Protein AF-A0A5E4BFU1-F1 (afdb_monomer_lite)

Structure (mmCIF, N/CA/C/O backbone):
data_AF-A0A5E4BFU1-F1
#
_entry.id   AF-A0A5E4BFU1-F1
#
loop_
_atom_site.group_PDB
_atom_site.id
_atom_site.type_symbol
_atom_site.label_atom_id
_atom_site.label_alt_id
_atom_site.label_comp_id
_atom_site.label_asym_id
_atom_site.label_entity_id
_atom_site.label_seq_id
_atom_site.pdbx_PDB_ins_code
_atom_site.Cartn_x
_atom_site.Cartn_y
_atom_site.Cartn_z
_atom_site.occupancy
_atom_site.B_iso_or_equiv
_atom_site.auth_seq_id
_atom_site.auth_comp_id
_atom_site.auth_asym_id
_atom_site.auth_atom_id
_atom_site.pdbx_PDB_model_num
ATOM 1 N N . ASP A 1 1 ? 5.006 -9.279 -3.002 1.00 94.00 1 ASP A N 1
ATOM 2 C CA . ASP A 1 1 ? 5.711 -8.843 -1.772 1.00 94.00 1 ASP A CA 1
ATOM 3 C C . ASP A 1 1 ? 4.684 -8.439 -0.715 1.00 94.00 1 ASP A C 1
ATOM 5 O O . ASP A 1 1 ? 3.500 -8.454 -1.042 1.00 94.00 1 ASP A O 1
ATOM 9 N N . HIS A 1 2 ? 5.094 -8.126 0.514 1.00 96.94 2 HIS A N 1
ATOM 10 C CA . HIS A 1 2 ? 4.205 -7.710 1.605 1.00 96.94 2 HIS A CA 1
ATOM 11 C C . HIS A 1 2 ? 4.357 -6.222 1.928 1.00 96.94 2 HIS A C 1
ATOM 13 O O . HIS A 1 2 ? 5.418 -5.758 2.343 1.00 96.94 2 HIS A O 1
ATOM 19 N N . VAL A 1 3 ? 3.258 -5.484 1.801 1.00 97.69 3 VAL A N 1
ATOM 20 C CA . VAL A 1 3 ? 3.107 -4.134 2.337 1.00 97.69 3 VAL A CA 1
ATOM 21 C C . VAL A 1 3 ? 2.740 -4.264 3.806 1.00 97.69 3 VAL A C 1
ATOM 23 O O . VAL A 1 3 ? 1.666 -4.763 4.130 1.00 97.69 3 VAL A O 1
ATOM 26 N N . VAL A 1 4 ? 3.616 -3.785 4.687 1.00 96.81 4 VAL A N 1
ATOM 27 C CA . VAL A 1 4 ? 3.381 -3.765 6.136 1.00 96.81 4 VAL A CA 1
ATOM 28 C C . VAL A 1 4 ? 3.172 -2.314 6.584 1.00 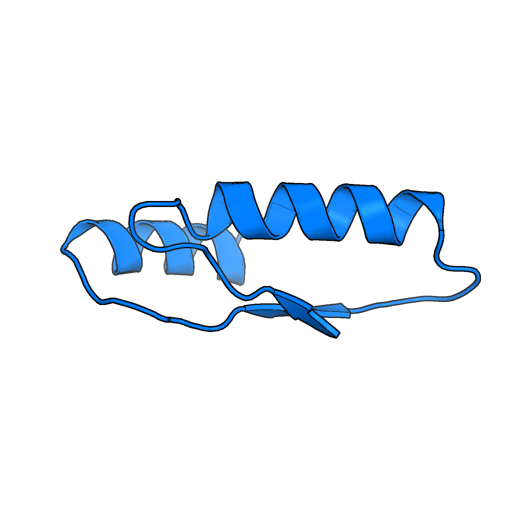96.81 4 VAL A C 1
ATOM 30 O O . VAL A 1 4 ? 4.152 -1.572 6.683 1.00 96.81 4 VAL A O 1
ATOM 33 N N . PRO A 1 5 ? 1.922 -1.876 6.824 1.00 95.88 5 PRO A N 1
ATOM 34 C CA . PRO A 1 5 ? 1.622 -0.522 7.275 1.00 95.88 5 PRO A CA 1
ATOM 35 C C . PRO A 1 5 ? 2.209 -0.240 8.659 1.00 95.88 5 PRO A C 1
ATOM 37 O O . PRO A 1 5 ? 2.082 -1.047 9.588 1.00 95.88 5 PRO A O 1
ATOM 40 N N . GLU A 1 6 ? 2.802 0.942 8.816 1.00 94.12 6 GLU A N 1
ATOM 41 C CA . GLU A 1 6 ? 3.238 1.443 10.118 1.00 94.12 6 GLU A CA 1
ATOM 42 C C . GLU A 1 6 ? 2.024 1.736 11.021 1.00 94.12 6 GLU A C 1
ATOM 44 O O . GLU A 1 6 ? 0.952 2.097 10.516 1.00 94.12 6 GLU A O 1
ATOM 49 N N . PRO A 1 7 ? 2.156 1.637 12.357 1.00 90.88 7 PRO A N 1
ATOM 50 C CA . PRO A 1 7 ? 1.074 1.985 13.273 1.00 90.88 7 PRO A CA 1
ATOM 51 C C . PRO A 1 7 ? 0.531 3.401 13.024 1.00 90.88 7 PRO A C 1
ATOM 53 O O . PRO A 1 7 ? 1.281 4.374 13.032 1.00 90.88 7 PRO A O 1
ATOM 56 N N . GLY A 1 8 ? -0.785 3.516 12.823 1.00 87.56 8 GLY A N 1
ATOM 57 C CA . GLY A 1 8 ? -1.461 4.791 12.551 1.00 87.56 8 GLY A CA 1
ATOM 58 C C . GLY A 1 8 ? -1.377 5.277 11.099 1.00 87.56 8 GLY A C 1
ATOM 59 O O . GLY A 1 8 ? -1.899 6.348 10.796 1.00 87.56 8 GLY A O 1
ATOM 60 N N . SER A 1 9 ? -0.746 4.515 10.203 1.00 92.19 9 SER A N 1
ATOM 61 C CA . SER A 1 9 ? -0.768 4.790 8.764 1.00 92.19 9 SER A CA 1
ATOM 62 C C . SER A 1 9 ? -1.977 4.145 8.079 1.00 92.19 9 SER A C 1
ATOM 64 O O . SER A 1 9 ? -2.488 3.121 8.527 1.00 92.19 9 SER A O 1
ATOM 66 N N . SER A 1 10 ? -2.423 4.750 6.976 1.00 93.94 10 SER A N 1
ATOM 67 C CA . SER A 1 10 ? -3.471 4.194 6.114 1.00 93.94 10 SER A CA 1
ATOM 68 C C . SER A 1 10 ? -2.935 3.024 5.277 1.00 93.94 10 SER A C 1
ATOM 70 O O . SER A 1 10 ? -1.793 3.066 4.795 1.00 93.94 10 SER A O 1
ATOM 72 N N . LEU A 1 11 ? -3.783 2.016 5.045 1.00 95.88 11 LEU A N 1
ATOM 73 C CA . LEU A 1 11 ? -3.512 0.890 4.147 1.00 95.88 11 LEU A CA 1
ATOM 74 C C . LEU A 1 11 ? -3.242 1.388 2.727 1.00 95.88 11 LEU A C 1
ATOM 76 O O . LEU A 1 11 ? -2.243 1.008 2.122 1.00 95.88 11 LEU A O 1
ATOM 80 N N . LEU A 1 12 ? -4.092 2.291 2.232 1.00 95.75 12 LEU A N 1
ATOM 81 C CA . LEU A 1 12 ? -3.990 2.847 0.883 1.00 95.75 12 LEU A CA 1
ATOM 82 C C . LEU A 1 12 ? -2.683 3.617 0.702 1.00 95.75 12 LEU A C 1
ATOM 84 O O . LEU A 1 12 ? -1.955 3.398 -0.258 1.00 95.75 12 LEU A O 1
ATOM 88 N N . THR A 1 13 ? -2.333 4.470 1.668 1.00 95.81 13 THR A N 1
ATOM 89 C CA . THR A 1 13 ? -1.077 5.238 1.598 1.00 95.81 13 THR A CA 1
ATOM 90 C C . THR A 1 13 ? 0.148 4.322 1.629 1.00 95.81 13 THR A C 1
ATOM 92 O O . THR A 1 13 ? 1.142 4.586 0.952 1.00 95.81 13 THR A O 1
ATOM 95 N N . SER A 1 14 ? 0.096 3.250 2.420 1.00 96.62 14 SER A N 1
ATOM 96 C CA . SER A 1 14 ? 1.185 2.274 2.506 1.00 96.62 14 SER A CA 1
ATOM 97 C C . SER A 1 14 ? 1.322 1.466 1.218 1.00 96.62 14 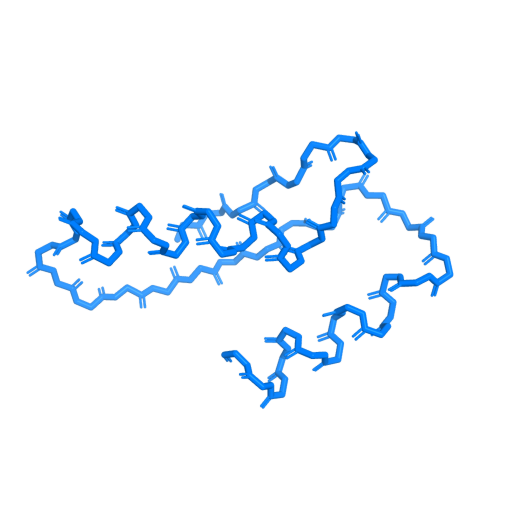SER A C 1
ATOM 99 O O . SER A 1 14 ? 2.442 1.267 0.744 1.00 96.62 14 SER A O 1
ATOM 101 N N . PHE A 1 15 ? 0.196 1.058 0.628 1.00 97.19 15 PHE A N 1
ATOM 102 C CA . PHE A 1 15 ? 0.155 0.366 -0.654 1.00 97.19 15 PHE A CA 1
ATOM 103 C C . PHE A 1 15 ? 0.739 1.227 -1.775 1.00 97.19 15 PHE A C 1
ATOM 105 O O . PHE A 1 15 ? 1.645 0.767 -2.458 1.00 97.19 15 PHE A O 1
ATOM 112 N N . GLU A 1 16 ? 0.308 2.484 -1.913 1.00 97.00 16 GLU A N 1
ATOM 113 C CA . GLU A 1 16 ? 0.780 3.385 -2.977 1.00 97.00 16 GLU A CA 1
ATOM 114 C C . GLU A 1 16 ? 2.298 3.587 -2.944 1.00 97.00 16 GLU A C 1
ATOM 116 O O . GLU A 1 16 ? 2.960 3.507 -3.975 1.00 97.00 16 GLU A O 1
ATOM 121 N N . LYS A 1 17 ? 2.882 3.765 -1.751 1.00 96.75 17 LYS A N 1
ATOM 122 C CA . LYS A 1 17 ? 4.343 3.885 -1.600 1.00 96.75 17 LYS A CA 1
ATOM 123 C C . LYS A 1 17 ? 5.081 2.641 -2.096 1.00 96.75 17 LYS A C 1
ATOM 125 O O . LYS A 1 17 ? 6.135 2.748 -2.722 1.00 96.75 17 LYS A O 1
ATOM 130 N N . TRP A 1 18 ? 4.556 1.461 -1.779 1.00 97.38 18 TRP A N 1
ATOM 131 C CA . TRP A 1 18 ? 5.138 0.194 -2.216 1.00 97.38 18 TRP A CA 1
ATOM 132 C C . TRP A 1 18 ? 4.931 -0.050 -3.707 1.00 97.38 18 TRP A C 1
ATOM 134 O O . TRP A 1 18 ? 5.856 -0.501 -4.379 1.00 97.38 18 TRP A O 1
ATOM 144 N N . HIS A 1 19 ? 3.751 0.286 -4.220 1.00 96.88 19 HIS A N 1
ATOM 145 C CA . HIS A 1 19 ? 3.421 0.216 -5.633 1.00 96.88 19 HIS A CA 1
ATOM 146 C C . HIS A 1 19 ? 4.350 1.122 -6.452 1.00 96.88 19 HIS A C 1
ATOM 148 O O . HIS A 1 19 ? 5.017 0.631 -7.351 1.00 96.88 19 HIS A O 1
ATOM 154 N N . GLU A 1 20 ? 4.525 2.397 -6.087 1.00 97.38 20 GLU 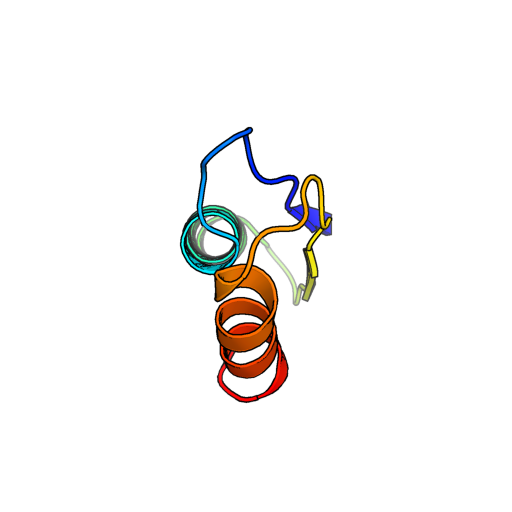A N 1
ATOM 155 C CA . GLU A 1 20 ? 5.455 3.323 -6.761 1.00 97.38 20 GLU A CA 1
ATOM 156 C C . GLU A 1 20 ? 6.905 2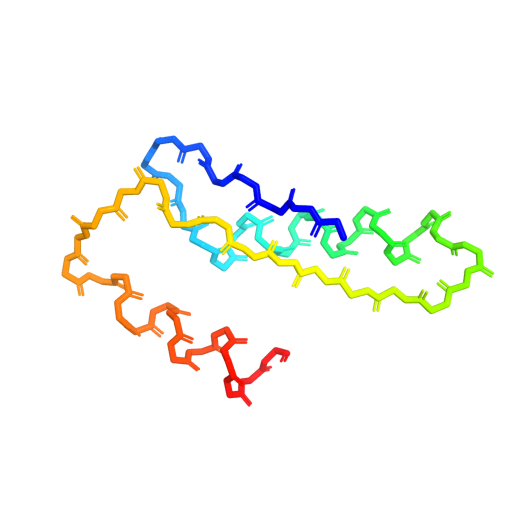.799 -6.762 1.00 97.38 20 GLU A C 1
ATOM 158 O O . GLU A 1 20 ? 7.624 2.852 -7.769 1.00 97.38 20 GLU A O 1
ATOM 163 N N . ALA A 1 21 ? 7.351 2.243 -5.632 1.00 96.69 21 ALA A N 1
ATOM 164 C CA . ALA A 1 21 ? 8.679 1.652 -5.531 1.00 96.69 21 ALA A CA 1
ATOM 165 C C . ALA A 1 21 ? 8.837 0.410 -6.423 1.00 96.69 21 ALA A C 1
ATOM 167 O O . ALA A 1 21 ? 9.910 0.215 -6.998 1.00 96.69 21 ALA A O 1
ATOM 168 N N . ALA A 1 22 ? 7.803 -0.425 -6.532 1.00 97.06 22 ALA A N 1
ATOM 169 C CA . ALA A 1 22 ? 7.804 -1.610 -7.378 1.00 97.06 22 ALA A CA 1
ATOM 170 C C . ALA A 1 22 ? 7.701 -1.245 -8.864 1.00 97.06 22 ALA A C 1
ATOM 172 O O . ALA A 1 22 ? 8.448 -1.808 -9.660 1.00 97.06 22 ALA A O 1
ATOM 173 N N . ASP A 1 23 ? 6.871 -0.272 -9.230 1.00 97.06 23 ASP A N 1
ATOM 174 C CA . ASP A 1 23 ? 6.655 0.176 -10.611 1.00 97.06 23 ASP A CA 1
ATOM 175 C C . ASP A 1 23 ? 7.939 0.732 -11.244 1.00 97.06 23 ASP A C 1
ATOM 177 O O . ASP A 1 23 ? 8.247 0.500 -12.410 1.00 97.06 23 ASP A O 1
ATOM 181 N N . THR A 1 24 ? 8.765 1.403 -10.438 1.00 97.06 24 THR A N 1
ATOM 182 C CA . THR A 1 24 ? 10.033 1.987 -10.904 1.00 97.06 24 THR A CA 1
ATOM 183 C C . THR A 1 24 ? 11.216 1.016 -10.911 1.00 97.06 24 THR A C 1
ATOM 185 O O . THR A 1 24 ? 12.237 1.311 -11.537 1.00 97.06 24 THR A O 1
ATOM 188 N N . LYS A 1 25 ? 11.129 -0.118 -10.202 1.00 97.12 25 LYS A N 1
ATOM 189 C CA . LYS A 1 25 ? 12.282 -1.011 -9.957 1.00 97.12 25 LYS A CA 1
ATOM 190 C C . LYS A 1 25 ? 12.092 -2.443 -10.436 1.00 97.12 25 LYS A C 1
ATOM 192 O O . LYS A 1 25 ? 13.088 -3.140 -10.629 1.00 97.12 25 LYS A O 1
ATOM 197 N N . SER A 1 26 ? 10.857 -2.904 -10.589 1.00 97.00 26 SER A N 1
ATOM 198 C CA . SER A 1 26 ? 10.578 -4.274 -11.009 1.00 97.00 26 SER A CA 1
ATOM 199 C C . SER A 1 26 ? 10.924 -4.437 -12.485 1.00 97.00 26 SER A C 1
ATOM 201 O O . SER A 1 26 ? 10.566 -3.613 -13.320 1.00 97.00 26 SER A O 1
ATOM 203 N N . CYS A 1 27 ? 11.640 -5.509 -12.822 1.00 97.38 27 CYS A N 1
ATOM 204 C CA . CYS A 1 27 ? 11.970 -5.845 -14.210 1.00 97.38 27 CYS A CA 1
ATOM 205 C C . CYS A 1 27 ? 10.950 -6.799 -14.858 1.00 97.38 27 CYS A C 1
ATOM 207 O O . CYS A 1 27 ? 11.105 -7.167 -16.022 1.00 97.38 27 CYS A O 1
ATOM 209 N N . CYS A 1 28 ? 9.940 -7.220 -14.098 1.00 97.00 28 CYS A N 1
ATOM 210 C CA . CYS A 1 28 ? 8.878 -8.134 -14.494 1.00 97.00 28 CYS A CA 1
ATOM 211 C C . CYS A 1 28 ? 7.576 -7.784 -13.763 1.00 97.00 28 CYS A C 1
ATOM 213 O O . CYS A 1 28 ? 7.583 -6.974 -12.833 1.00 97.00 28 CYS A O 1
ATOM 215 N N . ASP A 1 29 ? 6.483 -8.430 -14.168 1.00 97.62 29 ASP A N 1
ATOM 216 C CA . ASP A 1 29 ? 5.178 -8.294 -13.521 1.00 97.62 29 ASP A CA 1
ATOM 217 C C . ASP A 1 29 ? 5.262 -8.597 -12.018 1.00 97.62 29 ASP A C 1
ATOM 219 O O . ASP A 1 29 ? 6.034 -9.456 -11.572 1.00 97.62 29 ASP A O 1
ATOM 223 N N . TYR A 1 30 ? 4.447 -7.893 -11.236 1.00 97.25 30 TYR A N 1
ATOM 224 C CA . TYR A 1 30 ? 4.433 -8.006 -9.784 1.00 97.25 30 TYR A CA 1
ATOM 225 C C . TYR A 1 30 ? 3.016 -7.915 -9.214 1.00 97.25 30 TYR A C 1
ATOM 227 O O . TYR A 1 30 ? 2.063 -7.527 -9.884 1.00 97.25 30 TYR A O 1
ATOM 235 N N . SER A 1 31 ? 2.891 -8.300 -7.945 1.00 96.38 31 SER A N 1
ATOM 236 C CA . SER A 1 31 ? 1.689 -8.121 -7.135 1.00 96.38 31 SER A CA 1
ATOM 237 C C . SER A 1 31 ? 2.080 -7.980 -5.660 1.00 96.38 31 SER A C 1
ATOM 239 O O . SER A 1 31 ? 3.177 -8.388 -5.243 1.00 96.38 31 SER A O 1
ATOM 241 N N . LEU A 1 32 ? 1.195 -7.382 -4.868 1.00 97.19 32 LEU A N 1
ATOM 242 C CA . LEU A 1 32 ? 1.429 -7.040 -3.471 1.00 97.19 32 LEU A CA 1
ATOM 243 C C . LEU A 1 32 ? 0.317 -7.605 -2.582 1.00 97.19 32 LEU A C 1
ATOM 245 O O . LEU A 1 32 ? -0.866 -7.500 -2.894 1.00 97.19 32 LEU A O 1
ATOM 249 N N . HIS A 1 33 ? 0.713 -8.180 -1.452 1.00 97.38 33 HIS A N 1
ATOM 250 C CA . HIS A 1 33 ? -0.164 -8.471 -0.324 1.00 97.38 33 HIS A CA 1
ATOM 251 C C . HIS A 1 33 ? -0.098 -7.294 0.652 1.00 97.38 33 HIS A C 1
ATOM 253 O O . HIS A 1 33 ? 0.967 -6.697 0.801 1.00 97.38 33 HIS A O 1
ATOM 259 N N . VAL A 1 34 ? -1.204 -6.960 1.318 1.00 97.50 34 VAL A N 1
ATOM 260 C CA . VAL A 1 34 ? -1.238 -5.895 2.332 1.00 97.50 34 VAL A CA 1
ATOM 261 C C . VAL A 1 34 ? -1.587 -6.494 3.685 1.00 97.50 34 VAL A C 1
ATOM 263 O O . VAL A 1 34 ? -2.642 -7.108 3.851 1.00 97.50 34 VAL A O 1
ATOM 266 N N . ASP A 1 35 ? -0.693 -6.310 4.650 1.00 97.12 35 ASP A N 1
ATOM 267 C CA . ASP A 1 35 ? -0.853 -6.817 6.003 1.00 97.12 35 ASP A CA 1
ATOM 268 C C . ASP A 1 35 ? -1.746 -5.869 6.817 1.00 97.12 35 ASP A C 1
ATOM 270 O O . ASP A 1 35 ? -1.550 -4.654 6.842 1.00 97.12 35 ASP A O 1
ATOM 274 N N . ILE A 1 36 ? -2.719 -6.426 7.537 1.00 94.44 36 ILE A N 1
ATOM 275 C CA . ILE A 1 36 ? -3.581 -5.658 8.442 1.00 94.44 36 ILE A CA 1
ATOM 276 C C . ILE A 1 36 ? -2.960 -5.706 9.840 1.00 94.44 36 ILE A C 1
ATOM 278 O O . ILE A 1 36 ? -3.125 -6.679 10.576 1.00 94.44 36 ILE A O 1
ATOM 282 N N . THR A 1 37 ? -2.224 -4.657 10.205 1.00 93.94 37 THR A N 1
ATOM 283 C CA . THR A 1 37 ? -1.471 -4.588 11.472 1.00 93.94 37 THR A CA 1
ATOM 284 C C . THR A 1 37 ? -2.287 -4.036 12.646 1.00 93.94 37 THR A C 1
ATOM 286 O O . THR A 1 37 ? -1.910 -4.225 13.802 1.00 93.94 37 THR A O 1
ATOM 289 N N . SER A 1 38 ? -3.420 -3.379 12.379 1.00 91.12 38 SER A N 1
ATOM 290 C CA . SER A 1 38 ? -4.376 -2.906 13.390 1.00 91.12 38 SER A CA 1
ATOM 291 C C . SER A 1 38 ? -5.790 -2.805 12.808 1.00 91.12 38 SER A C 1
ATOM 293 O O . SER A 1 38 ? -5.953 -2.743 11.591 1.00 91.12 38 SER A O 1
ATOM 295 N N . TRP A 1 39 ? -6.812 -2.809 13.669 1.00 91.44 39 TRP A N 1
ATOM 296 C CA . TRP A 1 39 ? -8.218 -2.724 13.263 1.00 91.44 39 TRP A CA 1
ATOM 297 C C . TRP A 1 39 ? -8.881 -1.480 13.864 1.00 91.44 39 TRP A C 1
ATOM 299 O O . TRP A 1 39 ? -8.906 -1.327 15.086 1.00 91.44 39 TRP A O 1
ATOM 309 N N . TYR A 1 40 ? -9.420 -0.608 13.012 1.00 90.19 40 TYR A N 1
ATOM 310 C CA . TYR A 1 40 ? -10.199 0.581 13.376 1.00 90.19 40 TYR A CA 1
ATOM 311 C C . TYR A 1 40 ? -11.372 0.751 12.406 1.00 90.19 40 TYR A C 1
ATOM 313 O O . TYR A 1 40 ? -11.387 0.119 11.352 1.00 90.19 40 TYR A O 1
ATOM 321 N N . ASP A 1 41 ? -12.344 1.600 12.751 1.00 90.88 41 ASP A N 1
ATOM 322 C CA . ASP A 1 41 ? -13.611 1.706 12.009 1.00 90.88 41 ASP A CA 1
ATOM 323 C C . ASP A 1 41 ? -13.413 1.952 10.504 1.00 90.88 41 ASP A C 1
ATOM 325 O O . ASP A 1 41 ? -14.077 1.305 9.707 1.00 90.88 41 ASP A O 1
ATOM 329 N N . GLY A 1 42 ? -12.437 2.786 10.126 1.00 92.44 42 GLY A N 1
ATOM 330 C CA . GLY A 1 42 ? -12.104 3.112 8.732 1.00 92.44 42 GLY A CA 1
ATOM 331 C C . GLY A 1 42 ? -11.349 2.038 7.931 1.00 92.44 42 GLY A C 1
ATOM 332 O O . GLY A 1 42 ? -11.144 2.210 6.730 1.00 92.44 42 GLY 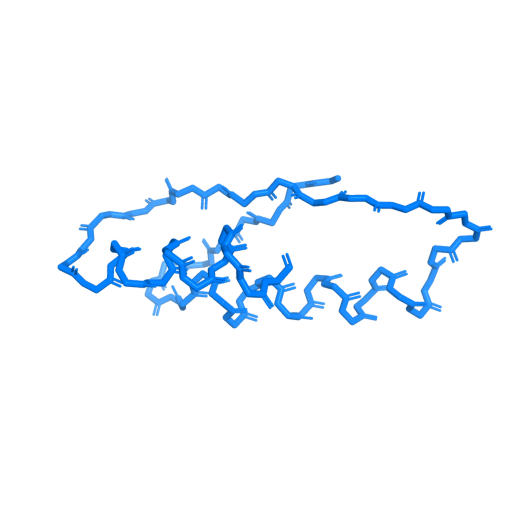A O 1
ATOM 333 N N . ILE A 1 43 ? -10.904 0.935 8.551 1.00 93.88 43 ILE A N 1
ATOM 334 C CA . ILE A 1 43 ? -10.163 -0.127 7.836 1.00 93.88 43 ILE A CA 1
ATOM 335 C C . ILE A 1 43 ? -11.035 -0.785 6.771 1.00 93.88 43 ILE A C 1
ATOM 337 O O . ILE A 1 43 ? -10.532 -1.192 5.725 1.00 93.88 43 ILE A O 1
ATOM 341 N N . ARG A 1 44 ? -12.339 -0.915 7.026 1.00 93.75 44 ARG A N 1
ATOM 342 C CA . ARG A 1 44 ? -13.244 -1.603 6.106 1.00 93.75 44 ARG A CA 1
ATOM 343 C C . ARG A 1 44 ? -13.382 -0.843 4.790 1.00 93.75 44 ARG A C 1
ATOM 345 O O . ARG A 1 44 ? -13.316 -1.472 3.739 1.00 93.75 44 ARG A O 1
ATOM 352 N N . GLU A 1 45 ? -13.550 0.471 4.853 1.00 95.81 45 GLU A N 1
ATOM 353 C CA . GLU A 1 45 ? -13.639 1.343 3.684 1.00 95.81 45 GLU A CA 1
ATOM 354 C C . GLU A 1 45 ? -12.319 1.341 2.904 1.00 95.81 45 GLU A C 1
ATOM 356 O O . GLU A 1 45 ? -12.324 1.230 1.681 1.00 95.81 45 GLU A O 1
ATOM 361 N N . GLU A 1 46 ? -11.178 1.389 3.599 1.00 96.12 46 GLU A N 1
ATOM 362 C CA . GLU A 1 46 ? -9.866 1.305 2.949 1.00 96.12 46 GLU A CA 1
ATOM 363 C C . GLU A 1 46 ? -9.641 -0.045 2.251 1.00 96.12 46 GLU A C 1
ATOM 365 O O . GLU A 1 46 ? -9.106 -0.078 1.145 1.00 96.12 46 GLU A O 1
ATOM 370 N N . LEU A 1 47 ? -10.077 -1.154 2.858 1.00 95.81 47 LEU A N 1
ATOM 371 C CA . LEU A 1 47 ? -10.016 -2.480 2.237 1.00 95.81 47 LEU A CA 1
ATOM 372 C C . LEU A 1 47 ? -10.936 -2.598 1.023 1.00 95.81 47 LEU A C 1
ATOM 374 O O . LEU A 1 47 ? -10.562 -3.244 0.048 1.00 95.81 47 LEU A O 1
ATOM 378 N N . GLU A 1 48 ? -12.128 -2.002 1.072 1.00 96.19 48 GLU A N 1
ATOM 379 C CA . GLU A 1 48 ? -13.054 -2.012 -0.060 1.00 96.19 48 GLU A CA 1
ATOM 380 C C . GLU A 1 48 ? -12.432 -1.323 -1.278 1.00 96.19 48 GLU A C 1
ATOM 382 O O . GLU A 1 48 ? -12.378 -1.928 -2.348 1.00 96.19 48 GLU A O 1
ATOM 387 N N . VAL A 1 49 ? -11.854 -0.134 -1.084 1.00 96.50 49 VAL A N 1
ATOM 388 C CA . VAL A 1 49 ? -11.117 0.583 -2.137 1.00 96.50 49 VAL A CA 1
ATOM 389 C C . VAL A 1 49 ? -9.923 -0.238 -2.628 1.00 96.50 49 VAL A C 1
ATOM 391 O O . VAL A 1 49 ? -9.720 -0.368 -3.831 1.00 96.50 49 VAL A O 1
ATOM 394 N N . LEU A 1 50 ? -9.141 -0.830 -1.722 1.00 95.62 50 LEU A N 1
ATOM 395 C CA . LEU A 1 50 ? -7.956 -1.607 -2.094 1.00 95.62 50 LEU A CA 1
ATOM 396 C C . LEU A 1 50 ? -8.293 -2.858 -2.924 1.00 95.62 50 LEU A C 1
ATOM 398 O O . LEU A 1 50 ? -7.505 -3.251 -3.772 1.00 95.62 50 LEU A O 1
ATOM 402 N N . VAL A 1 51 ? -9.427 -3.512 -2.665 1.00 95.19 51 VAL A N 1
ATOM 403 C CA . VAL A 1 51 ? -9.810 -4.759 -3.353 1.00 95.19 51 VAL A CA 1
ATOM 404 C C . VAL A 1 51 ? -10.581 -4.49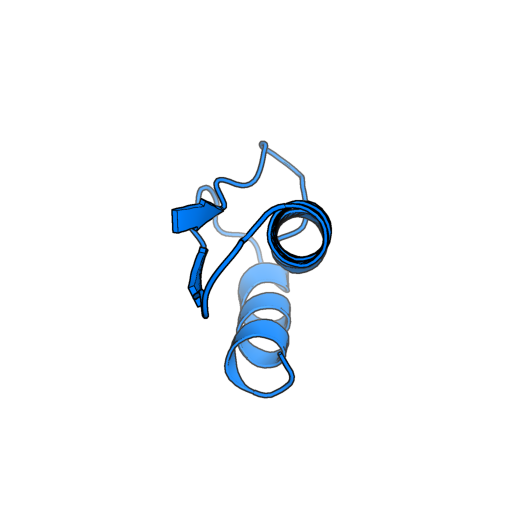5 -4.646 1.00 95.19 51 VAL A C 1
ATOM 406 O O . VAL A 1 51 ? -10.524 -5.318 -5.560 1.00 95.19 51 VAL A O 1
ATOM 409 N N . GLN A 1 52 ? -11.344 -3.402 -4.716 1.00 94.44 52 GLN A N 1
ATOM 410 C CA . GLN A 1 52 ? -12.213 -3.113 -5.860 1.00 94.44 52 GLN A CA 1
ATOM 411 C C . GLN A 1 52 ? -11.585 -2.149 -6.873 1.00 94.44 52 GLN A C 1
ATOM 413 O O . GLN A 1 52 ? -11.815 -2.317 -8.070 1.00 94.44 52 GLN A O 1
ATOM 418 N N . ASP A 1 53 ? -10.802 -1.170 -6.411 1.00 88.12 53 ASP A N 1
ATOM 419 C CA . ASP A 1 53 ? -10.375 -0.024 -7.225 1.00 88.12 53 ASP A CA 1
ATOM 420 C C . ASP A 1 53 ? -8.858 0.036 -7.484 1.00 88.12 53 ASP A C 1
ATOM 422 O O . ASP A 1 53 ? -8.394 0.945 -8.184 1.00 88.12 53 ASP A O 1
ATOM 426 N N . LYS A 1 54 ? -8.074 -0.882 -6.908 1.00 78.94 54 LYS A N 1
ATOM 427 C CA . LYS A 1 54 ? -6.609 -0.930 -7.031 1.00 78.94 54 LYS A CA 1
ATOM 428 C C . LYS A 1 54 ? -6.110 -2.217 -7.671 1.00 78.94 54 LYS A C 1
ATOM 430 O O . LYS A 1 54 ? -6.797 -3.255 -7.564 1.00 78.94 54 LYS A O 1
#

InterPro domains:
  IPR032466 Metal-dependent hydrolase [SSF51556] (2-53)
  IPR050378 Metallo-dependent Hydrolases Superfamily [PTHR11647] (1-54)

Radius of gyration: 11.48 Å; chains: 1; bounding box: 26×14×28 Å

Organism: Marmota monax (NCBI:txid9995)

Secondary structure (DSSP, 8-state):
-EE-PPTT--HHHHHHHHHHHHHHH-SS----EE------TTHHHHHHHHHH--

Foldseek 3Di:
DEQEDDPPDAQVVSVVVVVVVCVVPPPDDDDYDYDDPDDDPCNVVSVVCVVPPD

pLDDT: mean 94.97, std 3.3, range [78.94, 97.69]

Sequence (54 aa):
DHVVPEPGSSLLTSFEKWHEAADTKSCCDYSLHVDITSWYDGIREELEVLVQDK